Protein AF-A0A7X5SBU2-F1 (afdb_monomer_lite)

Organism: Xanthomonas perforans (NCBI:txid442694)

pLDDT: mean 97.08, std 2.96, range [79.38, 98.81]

InterPro domains:
  IPR032466 Metal-dependent hydrolase [S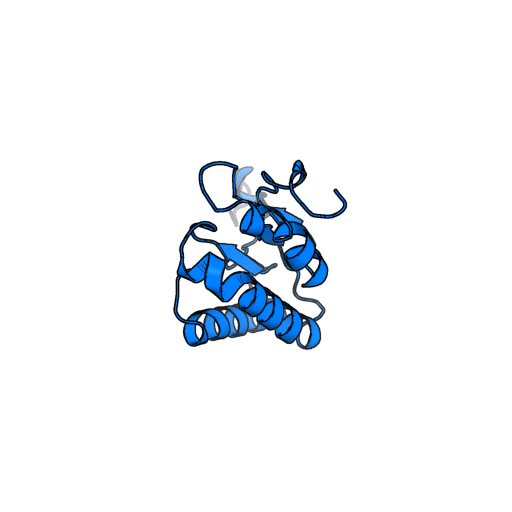SF51556] (10-126)

Structure (mmCIF, N/CA/C/O backbone):
data_AF-A0A7X5SBU2-F1
#
_entry.id   AF-A0A7X5SBU2-F1
#
loop_
_atom_site.group_PDB
_atom_site.id
_atom_site.type_symbol
_atom_site.label_atom_id
_atom_site.label_alt_id
_atom_site.label_comp_id
_atom_site.label_asym_id
_atom_site.label_entity_id
_atom_site.label_seq_id
_atom_site.pdbx_PDB_ins_code
_atom_site.Cartn_x
_atom_site.Cartn_y
_atom_site.Cartn_z
_atom_site.occupancy
_atom_site.B_iso_or_equiv
_atom_site.auth_seq_id
_atom_site.auth_comp_id
_atom_site.auth_asym_id
_atom_site.auth_atom_id
_atom_site.pdbx_PDB_model_num
ATOM 1 N N . CYS A 1 1 ? -14.188 18.122 23.750 1.00 82.81 1 CYS A N 1
ATOM 2 C CA . CYS A 1 1 ? -15.114 17.172 23.111 1.00 82.81 1 CYS A CA 1
ATOM 3 C C . CYS A 1 1 ? -15.968 16.454 24.138 1.00 82.81 1 CYS A C 1
ATOM 5 O O . CYS A 1 1 ? -17.125 16.211 23.846 1.00 82.81 1 CYS A O 1
ATOM 7 N N . ASP A 1 2 ? -15.457 16.228 25.346 1.00 86.56 2 ASP A N 1
ATOM 8 C CA . ASP A 1 2 ? -16.197 15.587 26.442 1.00 86.56 2 ASP A CA 1
ATOM 9 C C . ASP A 1 2 ? -16.944 16.612 27.318 1.00 86.56 2 ASP A C 1
ATOM 11 O O . ASP A 1 2 ? -16.780 16.668 28.531 1.00 86.56 2 ASP A O 1
ATOM 15 N N . GLN A 1 3 ? -17.709 17.496 26.677 1.00 89.62 3 GLN A N 1
ATOM 16 C CA . GLN A 1 3 ? -18.520 18.544 27.311 1.00 89.62 3 GLN A CA 1
ATOM 17 C C . GLN A 1 3 ? -19.940 18.468 26.732 1.00 89.62 3 GLN A C 1
ATOM 19 O O . GLN A 1 3 ? -20.117 17.991 25.609 1.00 89.62 3 GLN A O 1
ATOM 24 N N . SER A 1 4 ? -20.948 18.941 27.466 1.00 89.94 4 SER A N 1
ATOM 25 C CA . SER A 1 4 ? -22.351 18.899 27.023 1.00 89.94 4 SER A CA 1
ATOM 26 C C . SER A 1 4 ? -22.639 19.775 25.795 1.00 89.94 4 SER A C 1
ATOM 28 O O . SER A 1 4 ? -23.599 19.513 25.077 1.00 89.94 4 SER A O 1
ATOM 30 N N . ASP A 1 5 ? -21.795 20.770 25.519 1.00 92.88 5 ASP A N 1
ATOM 31 C CA . ASP A 1 5 ? -21.882 21.717 24.401 1.00 92.88 5 ASP A CA 1
ATOM 32 C C . ASP A 1 5 ? -20.816 21.462 23.315 1.00 92.88 5 ASP A C 1
ATOM 34 O O . ASP A 1 5 ? -20.363 22.375 22.617 1.00 92.88 5 ASP A O 1
ATOM 38 N N . ALA A 1 6 ? -20.378 20.207 23.168 1.00 93.88 6 ALA A N 1
ATOM 39 C CA . ALA A 1 6 ? -19.323 19.843 22.232 1.00 93.88 6 ALA A CA 1
ATOM 40 C C . ALA A 1 6 ? -19.597 20.345 20.800 1.00 93.88 6 ALA A C 1
ATOM 42 O O . ALA A 1 6 ? -20.645 20.091 20.204 1.00 93.88 6 ALA A O 1
ATOM 43 N N . ARG A 1 7 ? -18.600 21.022 20.214 1.00 94.62 7 ARG A N 1
ATOM 44 C CA . ARG A 1 7 ? -18.660 21.519 18.829 1.00 94.62 7 ARG A CA 1
ATOM 45 C C . ARG A 1 7 ? -18.865 20.358 17.840 1.00 94.62 7 ARG A C 1
ATOM 47 O O . ARG A 1 7 ? -18.303 19.288 18.077 1.00 94.62 7 ARG A O 1
ATOM 54 N N . PRO A 1 8 ? -19.517 20.568 16.677 1.00 93.38 8 PRO A N 1
ATOM 55 C CA . PRO A 1 8 ? -19.774 19.505 15.694 1.00 93.38 8 PRO A CA 1
ATOM 56 C C . PRO A 1 8 ? -18.533 18.698 15.278 1.00 93.38 8 PRO A C 1
ATOM 58 O O . PRO A 1 8 ? -18.609 17.487 15.091 1.00 93.38 8 PRO A O 1
ATOM 61 N N . GLY A 1 9 ? -17.358 19.336 15.220 1.00 92.31 9 GLY A N 1
ATOM 62 C CA . GLY A 1 9 ? -16.089 18.659 14.920 1.00 92.31 9 GLY A CA 1
ATOM 63 C C . GLY A 1 9 ? -15.722 17.530 15.895 1.00 92.31 9 GLY A C 1
ATOM 64 O O . GLY A 1 9 ? -15.013 16.604 15.515 1.00 92.31 9 GLY A O 1
ATOM 65 N N . CYS A 1 10 ? -16.238 17.550 17.126 1.00 93.25 10 CYS A N 1
ATOM 66 C CA . CYS A 1 10 ? -16.027 16.488 18.111 1.00 93.25 10 CYS A CA 1
ATOM 67 C C . CYS A 1 10 ? -16.760 15.180 17.780 1.00 93.25 10 CYS A C 1
ATOM 69 O O . CYS A 1 10 ? -16.413 14.145 18.342 1.00 93.25 10 CYS A O 1
ATOM 71 N N . GLN A 1 11 ? -17.742 15.210 16.873 1.00 90.69 11 GLN A N 1
ATOM 72 C CA . GLN A 1 11 ? -18.467 14.021 16.411 1.00 90.69 11 GLN A CA 1
ATOM 73 C C . GLN A 1 11 ? -17.791 13.347 15.204 1.00 90.69 11 GLN A C 1
ATOM 75 O O . GLN A 1 11 ? -18.212 12.273 14.772 1.00 90.69 11 GLN A O 1
ATOM 80 N N . VAL A 1 12 ? -16.727 13.946 14.653 1.00 94.56 12 VAL A N 1
ATOM 81 C CA . VAL A 1 12 ? -15.996 13.375 13.519 1.00 94.56 12 VAL A CA 1
ATOM 82 C C . VAL A 1 12 ? -15.256 12.118 13.964 1.00 94.56 12 VAL A C 1
ATOM 84 O O . VAL A 1 12 ? -14.335 12.142 14.784 1.00 94.56 12 VAL A O 1
ATOM 87 N N . THR A 1 13 ? -15.642 10.995 13.370 1.00 94.19 13 THR A N 1
ATOM 88 C CA . THR A 1 13 ? -14.959 9.721 13.565 1.00 94.19 13 THR A CA 1
ATOM 89 C C . THR A 1 13 ? -13.723 9.674 12.674 1.00 94.19 13 THR A C 1
ATOM 91 O O . THR A 1 13 ? -13.835 9.723 11.455 1.00 94.19 13 THR A O 1
ATOM 94 N N . TYR A 1 14 ? -12.541 9.532 13.276 1.00 94.56 14 TYR A N 1
ATOM 95 C CA . TYR A 1 14 ? -11.287 9.348 12.544 1.00 94.56 14 TYR A CA 1
ATOM 96 C C . TYR A 1 14 ? -10.601 8.035 12.917 1.00 94.56 14 TYR A C 1
ATOM 98 O O . TYR A 1 14 ? -10.743 7.523 14.037 1.00 94.56 14 TYR A O 1
ATOM 106 N N . ARG A 1 15 ? -9.852 7.491 11.961 1.00 97.50 15 ARG A N 1
ATOM 107 C CA . ARG A 1 15 ? -9.022 6.291 12.090 1.00 97.50 15 ARG A CA 1
ATOM 108 C C . ARG A 1 15 ? -7.678 6.532 11.416 1.00 97.50 15 ARG A C 1
ATOM 110 O O . ARG A 1 15 ? -7.557 7.429 10.586 1.00 97.50 15 ARG A O 1
ATOM 117 N N . TYR A 1 16 ? -6.689 5.729 11.777 1.00 97.88 16 TYR A N 1
ATOM 118 C CA . TYR A 1 16 ? -5.347 5.800 11.220 1.00 97.88 16 TYR A CA 1
ATOM 119 C C . TYR A 1 16 ? -5.067 4.612 10.310 1.00 97.88 16 TYR A C 1
ATOM 121 O O . TYR A 1 16 ? -5.519 3.491 10.554 1.00 97.88 16 TYR A O 1
ATOM 129 N N . VAL A 1 17 ? -4.273 4.875 9.279 1.00 98.25 17 VAL A N 1
ATOM 130 C CA . VAL A 1 17 ? -3.705 3.861 8.396 1.00 98.25 17 VAL A CA 1
ATOM 131 C C . VAL A 1 17 ? -2.187 3.986 8.510 1.00 98.25 17 VAL A C 1
ATOM 133 O O . VAL A 1 17 ? -1.609 4.857 7.856 1.00 98.25 17 VAL A O 1
ATOM 136 N N . PRO A 1 18 ? -1.533 3.210 9.394 1.00 97.69 18 PRO A N 1
ATOM 137 C CA . PRO A 1 18 ? -0.081 3.177 9.460 1.00 97.69 18 PRO A CA 1
ATOM 138 C C . PRO A 1 18 ? 0.528 2.821 8.104 1.00 97.69 18 PRO A C 1
ATOM 140 O O . PRO A 1 18 ? -0.017 2.005 7.354 1.00 97.69 18 PRO A O 1
ATOM 143 N N . TYR A 1 19 ? 1.664 3.438 7.802 1.00 97.00 19 TYR A N 1
ATOM 144 C CA . TYR A 1 19 ? 2.359 3.250 6.539 1.00 97.00 19 TYR A CA 1
ATOM 145 C C . TYR A 1 19 ? 3.677 2.500 6.715 1.00 97.00 19 TYR A C 1
ATOM 147 O O . TYR A 1 19 ? 4.311 2.543 7.770 1.00 97.00 19 TYR A O 1
ATOM 155 N N . VAL A 1 20 ? 4.100 1.864 5.629 1.00 98.44 20 VAL A N 1
ATOM 156 C CA . VAL A 1 20 ? 5.409 1.240 5.453 1.00 98.44 20 VAL A CA 1
ATOM 157 C C . VAL A 1 20 ? 6.158 1.990 4.353 1.00 98.44 20 VAL A C 1
ATOM 159 O O . VAL A 1 20 ? 5.564 2.347 3.338 1.00 98.44 20 VAL A O 1
ATOM 162 N N . LEU A 1 21 ? 7.450 2.253 4.540 1.00 98.81 21 LEU A N 1
ATOM 163 C CA . LEU A 1 21 ? 8.262 3.026 3.598 1.00 98.81 21 LEU A CA 1
ATOM 164 C C . LEU A 1 21 ? 8.984 2.109 2.608 1.00 98.81 21 LEU A C 1
ATOM 166 O O . LEU A 1 21 ? 9.964 1.464 2.970 1.00 98.81 21 LEU A O 1
ATOM 170 N N . ARG A 1 22 ? 8.559 2.109 1.338 1.00 98.69 22 ARG A N 1
ATOM 171 C CA . ARG A 1 22 ? 9.090 1.212 0.284 1.00 98.69 22 ARG A CA 1
ATOM 172 C C . ARG A 1 22 ? 10.501 1.525 -0.218 1.00 98.69 22 ARG A C 1
ATOM 174 O O . ARG A 1 22 ? 11.004 0.839 -1.096 1.00 98.69 22 ARG A O 1
ATOM 181 N N . VAL A 1 23 ? 11.122 2.567 0.328 1.00 98.75 23 VAL A N 1
ATOM 182 C CA . VAL A 1 23 ? 12.472 3.034 -0.033 1.00 98.75 23 VAL A CA 1
ATOM 183 C C . VAL A 1 23 ? 13.535 2.633 0.994 1.00 98.75 23 VAL A C 1
ATOM 185 O O . VAL A 1 23 ? 14.698 3.004 0.859 1.00 98.75 23 VAL A O 1
ATOM 188 N N . LEU A 1 24 ? 13.140 1.916 2.050 1.00 98.75 24 LEU A N 1
ATOM 189 C CA . LEU A 1 24 ? 14.046 1.430 3.089 1.00 98.75 24 LEU A CA 1
ATOM 190 C C . LEU A 1 24 ? 14.583 0.029 2.757 1.00 98.75 24 LEU A C 1
ATOM 192 O O . LEU A 1 24 ? 13.957 -0.700 1.989 1.00 98.75 24 LEU A O 1
ATOM 196 N N . PRO A 1 25 ? 15.696 -0.402 3.383 1.00 98.50 25 PRO A N 1
ATOM 197 C CA . PRO A 1 25 ? 16.151 -1.784 3.293 1.00 98.50 25 PRO A CA 1
ATOM 198 C C . PRO A 1 25 ? 15.057 -2.780 3.698 1.00 98.50 25 PRO A C 1
ATOM 200 O O . PRO A 1 25 ? 14.356 -2.573 4.692 1.00 98.50 25 PRO A O 1
ATOM 203 N N . GLN A 1 26 ? 14.969 -3.905 2.986 1.00 98.25 26 GLN A N 1
ATOM 204 C CA . GLN A 1 26 ? 13.943 -4.937 3.193 1.00 98.25 26 GLN A CA 1
ATOM 205 C C . GLN A 1 26 ? 13.714 -5.355 4.657 1.00 98.25 26 GLN A C 1
ATOM 207 O O . GLN A 1 26 ? 12.550 -5.479 5.040 1.00 98.25 26 GLN A O 1
ATOM 212 N N . PRO A 1 27 ? 14.741 -5.533 5.519 1.00 98.56 27 PRO A N 1
ATOM 213 C CA . PRO A 1 27 ? 14.501 -5.877 6.923 1.00 98.56 27 PRO A CA 1
ATOM 214 C C . PRO A 1 27 ? 13.722 -4.798 7.686 1.00 98.56 27 PRO A C 1
ATOM 216 O O . PRO A 1 27 ? 12.905 -5.117 8.548 1.00 98.56 27 PRO A O 1
ATOM 219 N N . MET A 1 28 ? 13.932 -3.520 7.353 1.00 98.81 28 MET A N 1
ATOM 220 C CA . MET A 1 28 ? 13.192 -2.410 7.955 1.00 98.81 28 MET A CA 1
ATOM 221 C C . MET A 1 28 ? 11.752 -2.366 7.447 1.00 98.81 28 MET A C 1
ATOM 223 O O . MET A 1 28 ? 10.836 -2.190 8.246 1.00 98.81 28 MET A O 1
ATOM 227 N N . VAL A 1 29 ? 11.548 -2.580 6.143 1.00 98.75 29 VAL A N 1
ATOM 228 C CA . VAL A 1 29 ? 10.215 -2.695 5.530 1.00 98.75 29 VAL A CA 1
ATOM 229 C C . VAL A 1 29 ? 9.422 -3.825 6.188 1.00 98.75 29 VAL A C 1
ATOM 231 O O . VAL A 1 29 ? 8.304 -3.614 6.658 1.00 98.75 29 VAL A O 1
ATOM 234 N N . PHE A 1 30 ? 10.028 -5.007 6.307 1.00 98.81 30 PHE A N 1
ATOM 235 C CA . PHE A 1 30 ? 9.423 -6.163 6.962 1.00 98.81 30 PHE A CA 1
ATOM 236 C C . PHE A 1 30 ? 9.101 -5.885 8.437 1.00 98.81 30 PHE A C 1
ATOM 238 O O . PHE A 1 30 ? 8.013 -6.217 8.903 1.00 98.81 30 PHE A O 1
ATOM 245 N N . GLY A 1 31 ? 10.013 -5.237 9.170 1.00 98.81 31 GLY A N 1
ATOM 246 C CA . GLY A 1 31 ? 9.791 -4.843 10.563 1.00 98.81 31 GLY A CA 1
ATOM 247 C C . GLY A 1 31 ? 8.629 -3.858 10.731 1.00 98.81 31 GLY A C 1
ATOM 248 O O . GLY A 1 31 ? 7.801 -4.031 11.625 1.00 98.81 31 GLY A O 1
ATOM 249 N N . GLN A 1 32 ? 8.513 -2.868 9.841 1.00 98.75 32 GLN A N 1
ATOM 250 C CA . GLN A 1 32 ? 7.380 -1.937 9.817 1.00 98.75 32 GLN A CA 1
ATOM 251 C C . GLN A 1 32 ? 6.060 -2.660 9.522 1.00 98.75 32 GLN A C 1
ATOM 253 O O . GLN A 1 32 ? 5.070 -2.417 10.211 1.00 98.75 32 GLN A O 1
ATOM 258 N N . MET A 1 33 ? 6.050 -3.589 8.557 1.00 98.69 33 MET A N 1
ATOM 259 C CA . MET A 1 33 ? 4.881 -4.429 8.286 1.00 98.69 33 MET A CA 1
ATOM 260 C C . MET A 1 33 ? 4.496 -5.260 9.513 1.00 98.69 33 MET A C 1
ATOM 262 O O . MET A 1 33 ? 3.325 -5.262 9.886 1.00 98.69 33 MET A O 1
ATOM 266 N N . ALA A 1 34 ? 5.455 -5.922 10.166 1.00 98.69 34 ALA A N 1
ATOM 267 C CA . ALA A 1 34 ? 5.200 -6.740 11.349 1.00 98.69 34 ALA A CA 1
ATOM 268 C C . ALA A 1 34 ? 4.574 -5.920 12.485 1.00 98.69 34 ALA A C 1
ATOM 270 O O . ALA A 1 34 ? 3.546 -6.315 13.037 1.00 98.69 34 ALA A O 1
ATOM 271 N N . LEU A 1 35 ? 5.163 -4.759 12.793 1.00 98.38 35 LEU A N 1
ATOM 272 C CA . LEU A 1 35 ? 4.668 -3.861 13.833 1.00 98.38 35 LEU A CA 1
ATOM 273 C C . LEU A 1 35 ? 3.248 -3.381 13.528 1.00 98.38 35 LEU A C 1
ATOM 275 O O . LEU A 1 35 ? 2.381 -3.430 14.397 1.00 98.38 35 LEU A O 1
ATOM 279 N N . ALA A 1 36 ? 3.001 -2.918 12.303 1.00 98.19 36 ALA A N 1
ATOM 280 C CA . ALA A 1 36 ? 1.713 -2.343 11.952 1.00 98.19 36 ALA A CA 1
ATOM 281 C C . ALA A 1 36 ? 0.600 -3.409 11.870 1.00 98.19 36 ALA A C 1
ATOM 283 O O . ALA A 1 36 ? -0.507 -3.142 12.336 1.00 98.19 36 ALA A O 1
ATOM 284 N N . HIS A 1 37 ? 0.884 -4.632 11.401 1.00 98.44 37 HIS A N 1
ATOM 285 C CA . HIS A 1 37 ? -0.086 -5.732 11.482 1.00 98.44 37 HIS A CA 1
ATOM 286 C C . HIS A 1 37 ? -0.398 -6.102 12.937 1.00 98.44 37 HIS A C 1
ATOM 288 O O . HIS A 1 37 ? -1.571 -6.192 13.296 1.00 98.44 37 HIS A O 1
ATOM 294 N N . ALA A 1 38 ? 0.624 -6.252 13.788 1.00 97.88 38 ALA A N 1
ATOM 295 C CA . ALA A 1 38 ? 0.433 -6.572 15.202 1.00 97.88 38 ALA A CA 1
ATOM 296 C C . ALA A 1 38 ? -0.360 -5.482 15.943 1.00 97.88 38 ALA A C 1
ATOM 298 O O . ALA A 1 38 ? -1.253 -5.800 16.724 1.00 97.88 38 ALA A O 1
ATOM 299 N N . LEU A 1 39 ? -0.087 -4.201 15.663 1.00 97.62 39 LEU A N 1
ATOM 300 C CA . LEU A 1 39 ? -0.805 -3.066 16.250 1.00 97.62 39 LEU A CA 1
ATOM 301 C C . LEU A 1 39 ? -2.299 -3.080 15.904 1.00 97.62 39 LEU A C 1
ATOM 303 O O . LEU A 1 39 ? -3.131 -2.806 16.767 1.00 97.62 39 LEU A O 1
ATOM 307 N N . ILE A 1 40 ? -2.641 -3.358 14.644 1.00 98.19 40 ILE A N 1
ATOM 308 C CA . ILE A 1 40 ? -4.041 -3.398 14.202 1.00 98.19 40 ILE A CA 1
ATOM 309 C C . ILE A 1 40 ? -4.730 -4.636 14.786 1.00 98.19 40 ILE A C 1
ATOM 311 O O . ILE A 1 40 ? -5.829 -4.526 15.325 1.00 98.19 40 ILE A O 1
ATOM 315 N N . ALA A 1 41 ? -4.067 -5.794 14.736 1.00 97.94 41 ALA A N 1
ATOM 316 C CA . ALA A 1 41 ? -4.608 -7.056 15.233 1.00 97.94 41 ALA A CA 1
ATOM 317 C C . ALA A 1 41 ? -4.822 -7.073 16.754 1.00 97.94 41 ALA A C 1
ATOM 319 O O . ALA A 1 41 ? -5.782 -7.674 17.226 1.00 97.94 41 ALA A O 1
ATOM 320 N N . ALA A 1 42 ? -3.969 -6.390 17.526 1.00 96.88 42 ALA A N 1
ATOM 321 C CA . ALA A 1 42 ? -4.137 -6.259 18.973 1.00 96.88 42 ALA A CA 1
ATOM 322 C C . ALA A 1 42 ? -5.417 -5.494 19.366 1.00 96.88 42 ALA A C 1
ATOM 324 O O . ALA A 1 42 ? -5.900 -5.639 20.489 1.00 96.88 42 ALA A O 1
ATOM 325 N N . GLY A 1 43 ? -5.978 -4.685 18.459 1.00 94.88 43 GLY A N 1
ATOM 326 C CA . GLY A 1 43 ? -7.134 -3.843 18.744 1.00 94.88 43 GLY A CA 1
ATOM 327 C C . GLY A 1 43 ? -6.826 -2.724 19.747 1.00 94.88 43 GLY A C 1
ATOM 328 O O . GLY A 1 43 ? -5.677 -2.420 20.058 1.00 94.88 43 GLY A O 1
ATOM 329 N N . GLY A 1 44 ? -7.865 -2.029 20.216 1.00 94.38 44 GLY A N 1
ATOM 330 C CA . GLY A 1 44 ? -7.742 -0.972 21.234 1.00 94.38 44 GLY A CA 1
ATOM 331 C C . GLY A 1 44 ? -7.120 0.352 20.761 1.00 94.38 44 GLY A C 1
ATOM 332 O O . GLY A 1 44 ? -7.206 1.353 21.469 1.00 94.38 44 GLY A O 1
ATOM 333 N N . SER A 1 45 ? -6.549 0.402 19.554 1.00 95.81 45 SER A N 1
ATOM 334 C CA . SER A 1 45 ? -6.089 1.635 18.909 1.00 95.81 45 SER A CA 1
ATOM 335 C C . SER A 1 45 ? -7.083 2.131 17.848 1.00 95.81 45 SER A C 1
ATOM 337 O O . SER A 1 45 ? -8.075 1.479 17.525 1.00 95.81 45 SER A O 1
ATOM 339 N N . ARG A 1 46 ? -6.819 3.311 17.272 1.00 97.25 46 ARG A N 1
ATOM 340 C CA . ARG A 1 46 ? -7.570 3.829 16.113 1.00 97.25 46 ARG A CA 1
ATOM 341 C C . ARG A 1 46 ? -6.994 3.362 14.768 1.00 97.25 46 ARG A C 1
ATOM 343 O O . ARG A 1 46 ? -7.465 3.842 13.738 1.00 97.25 46 ARG A O 1
ATOM 350 N N . ALA A 1 47 ? -5.975 2.499 14.756 1.00 97.94 47 ALA A N 1
ATOM 351 C CA . ALA A 1 47 ? -5.391 1.960 13.528 1.00 97.94 47 AL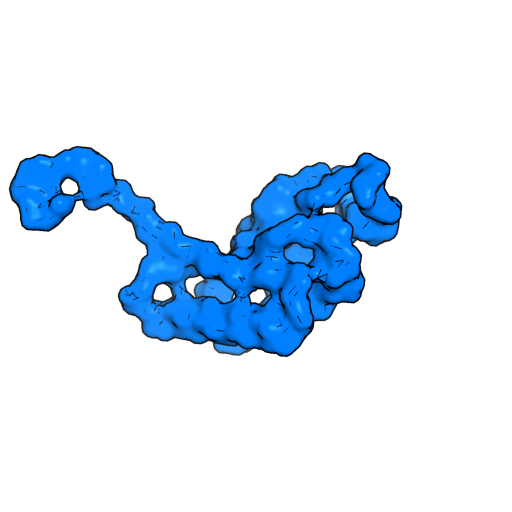A A CA 1
ATOM 352 C C . ALA A 1 47 ? -6.297 0.870 12.935 1.00 97.94 47 ALA A C 1
ATOM 354 O O . ALA A 1 47 ? -6.753 -0.004 13.665 1.00 97.94 47 ALA A O 1
ATOM 355 N N . VAL A 1 48 ? -6.580 0.935 11.629 1.00 97.69 48 VAL A N 1
ATOM 356 C CA . VAL A 1 48 ? -7.610 0.071 11.002 1.00 97.69 48 VAL A CA 1
ATOM 357 C C . VAL A 1 48 ? -7.210 -0.576 9.684 1.00 97.69 48 VAL A C 1
ATOM 359 O O . VAL A 1 48 ? -7.965 -1.392 9.171 1.00 97.69 48 VAL A O 1
ATOM 362 N N . ALA A 1 49 ? -6.087 -0.182 9.092 1.00 98.00 49 ALA A N 1
ATOM 363 C CA . ALA A 1 49 ? -5.584 -0.751 7.846 1.00 98.00 49 ALA A CA 1
ATOM 364 C C . ALA A 1 49 ? -4.096 -0.436 7.690 1.00 98.00 49 ALA A C 1
ATOM 366 O O . ALA A 1 49 ? -3.589 0.453 8.370 1.00 98.00 49 ALA A O 1
ATOM 367 N N . LEU A 1 50 ? -3.425 -1.114 6.766 1.00 97.88 50 LEU A N 1
ATOM 368 C CA . LEU A 1 50 ? -2.026 -0.866 6.419 1.00 97.88 50 LEU A CA 1
ATOM 369 C C . LEU A 1 50 ? -1.893 -0.218 5.041 1.00 97.88 50 LEU A C 1
ATOM 371 O O . LEU A 1 50 ? -2.701 -0.476 4.147 1.00 97.88 50 LEU A O 1
ATOM 375 N N . ASN A 1 51 ? -0.837 0.567 4.857 1.00 98.50 51 ASN A N 1
ATOM 376 C CA . ASN A 1 51 ? -0.467 1.156 3.574 1.00 98.50 51 ASN A CA 1
ATOM 377 C C . ASN A 1 51 ? 1.039 0.998 3.311 1.00 98.50 51 ASN A C 1
ATOM 379 O O . ASN A 1 51 ? 1.824 0.780 4.234 1.00 98.50 51 ASN A O 1
ATOM 383 N N . ILE A 1 52 ? 1.440 1.154 2.056 1.00 98.69 52 ILE A N 1
ATOM 384 C CA . ILE A 1 52 ? 2.826 1.302 1.613 1.00 98.69 52 ILE A CA 1
ATOM 385 C C . ILE A 1 52 ? 2.946 2.652 0.902 1.00 98.69 52 ILE A C 1
ATOM 387 O O . ILE A 1 52 ? 2.090 2.991 0.095 1.00 98.69 52 ILE A O 1
ATOM 391 N N . VAL A 1 53 ? 3.946 3.457 1.257 1.00 98.69 53 VAL A N 1
ATOM 392 C CA . VAL A 1 53 ? 4.106 4.850 0.79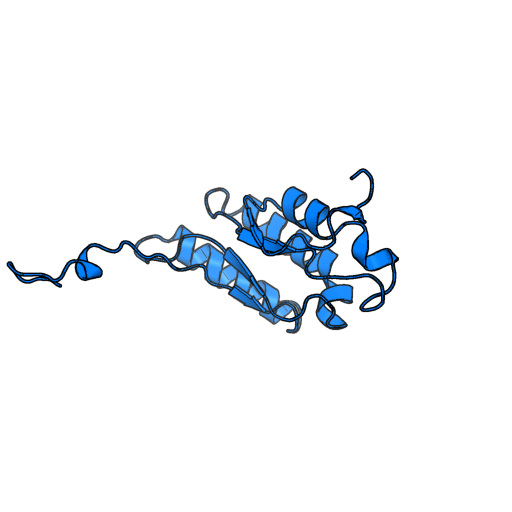3 1.00 98.69 53 VAL A CA 1
ATOM 393 C C . VAL A 1 53 ? 5.571 5.145 0.454 1.00 98.69 53 VAL A C 1
ATOM 395 O O . VAL A 1 53 ? 6.407 4.246 0.557 1.00 98.69 53 VAL A O 1
ATOM 398 N N . ALA A 1 54 ? 5.879 6.409 0.124 1.00 98.69 54 ALA A N 1
ATOM 399 C CA . ALA A 1 54 ? 7.110 6.915 -0.515 1.00 98.69 54 ALA A CA 1
ATOM 400 C C . ALA A 1 54 ? 7.077 6.753 -2.052 1.00 98.69 54 ALA A C 1
ATOM 402 O O . ALA A 1 54 ? 6.174 6.069 -2.531 1.00 98.69 54 ALA A O 1
ATOM 403 N N . PRO A 1 55 ? 7.979 7.386 -2.831 1.00 98.56 55 PRO A N 1
ATOM 404 C CA . PRO A 1 55 ? 7.908 7.362 -4.296 1.00 98.56 55 PRO A CA 1
ATOM 405 C C . PRO A 1 55 ? 7.956 5.938 -4.860 1.00 98.56 55 PRO A C 1
ATOM 407 O O . PRO A 1 55 ? 8.817 5.141 -4.477 1.00 98.56 55 PRO A O 1
ATOM 410 N N . GLU A 1 56 ? 7.002 5.607 -5.730 1.00 98.62 56 GLU A N 1
ATOM 411 C CA . GLU A 1 56 ? 6.898 4.282 -6.354 1.00 98.62 56 GLU A CA 1
ATOM 412 C C . GLU A 1 56 ? 7.968 4.055 -7.427 1.00 98.62 56 GLU A C 1
ATOM 414 O O . GLU A 1 56 ? 8.430 2.933 -7.604 1.00 98.62 56 GLU A O 1
ATOM 419 N N . ASP A 1 57 ? 8.411 5.132 -8.073 1.00 98.50 57 ASP A N 1
ATOM 420 C CA . ASP A 1 57 ? 9.462 5.192 -9.091 1.00 98.50 57 ASP A CA 1
ATOM 421 C C . ASP A 1 57 ? 10.886 5.147 -8.510 1.00 98.50 57 ASP A C 1
ATOM 423 O O . ASP A 1 57 ? 11.872 5.107 -9.248 1.00 98.50 57 ASP A O 1
ATOM 427 N N . ASN A 1 58 ? 11.026 5.128 -7.180 1.00 98.62 58 ASN A N 1
ATOM 428 C CA . ASN A 1 58 ? 12.332 5.011 -6.547 1.00 98.62 58 ASN A CA 1
ATOM 429 C C . ASN A 1 58 ? 13.021 3.682 -6.940 1.00 98.62 58 ASN A C 1
ATOM 431 O O . ASN A 1 58 ? 12.382 2.631 -6.872 1.00 98.62 58 ASN A O 1
ATOM 435 N N . PRO A 1 59 ? 14.335 3.667 -7.247 1.00 98.31 59 PRO A N 1
ATOM 436 C CA . PRO A 1 59 ? 15.027 2.447 -7.673 1.00 98.31 59 PRO A CA 1
ATOM 437 C C . PRO A 1 59 ? 14.912 1.261 -6.706 1.00 98.31 59 PRO A C 1
ATOM 439 O O . PRO A 1 59 ? 14.805 0.123 -7.156 1.00 98.31 59 PRO A O 1
ATOM 442 N N . VAL A 1 60 ? 14.904 1.506 -5.389 1.00 98.56 60 VAL A N 1
ATOM 443 C CA . VAL A 1 60 ? 14.700 0.454 -4.377 1.00 98.56 60 VAL A CA 1
ATOM 444 C C . VAL A 1 60 ? 13.264 -0.060 -4.437 1.00 98.56 60 VAL A C 1
ATOM 446 O O . VAL A 1 60 ? 13.044 -1.267 -4.454 1.00 98.56 60 VAL A O 1
ATOM 449 N N . ALA A 1 61 ? 12.293 0.851 -4.530 1.00 98.50 61 ALA A N 1
ATOM 450 C CA . ALA A 1 61 ? 10.877 0.513 -4.597 1.00 98.50 61 ALA A CA 1
ATOM 451 C C . ALA A 1 61 ? 10.551 -0.356 -5.817 1.00 98.50 61 ALA A C 1
ATOM 453 O O . ALA A 1 61 ? 9.887 -1.378 -5.659 1.00 98.50 61 ALA A O 1
ATOM 454 N N . LEU A 1 62 ? 11.067 0.014 -6.994 1.00 98.50 62 LEU A N 1
ATOM 455 C CA . LEU A 1 62 ? 10.913 -0.747 -8.237 1.00 98.50 62 LEU A CA 1
ATOM 456 C C . LEU A 1 62 ? 11.598 -2.116 -8.147 1.00 98.50 62 LEU A C 1
ATOM 458 O O . LEU A 1 62 ? 11.003 -3.136 -8.488 1.00 98.50 62 LEU A O 1
ATOM 462 N N . ALA A 1 63 ? 12.841 -2.158 -7.656 1.00 98.38 63 ALA A N 1
ATOM 463 C CA . ALA A 1 63 ? 13.599 -3.404 -7.548 1.00 98.38 63 ALA A CA 1
ATOM 464 C C . ALA A 1 63 ? 12.964 -4.406 -6.567 1.00 98.38 63 ALA A C 1
ATOM 466 O O . ALA A 1 63 ? 13.038 -5.618 -6.784 1.00 98.38 63 ALA A O 1
ATOM 467 N N . ASP A 1 64 ? 12.333 -3.908 -5.502 1.00 98.69 64 ASP A N 1
ATOM 468 C CA . ASP A 1 64 ? 11.789 -4.729 -4.424 1.00 98.69 64 ASP A CA 1
ATOM 469 C C . ASP A 1 64 ? 10.263 -4.864 -4.445 1.00 98.69 64 ASP A C 1
ATOM 471 O O . ASP A 1 64 ? 9.720 -5.569 -3.595 1.00 98.69 64 ASP A O 1
ATOM 475 N N . TYR A 1 65 ? 9.552 -4.282 -5.416 1.00 98.69 65 TYR A N 1
ATOM 476 C CA . TYR A 1 65 ? 8.084 -4.255 -5.437 1.00 98.69 65 TYR A CA 1
ATOM 477 C C . TYR A 1 65 ? 7.454 -5.645 -5.258 1.00 98.69 65 TYR A C 1
ATOM 479 O O . TYR A 1 65 ? 6.664 -5.875 -4.339 1.00 98.69 65 TYR A O 1
ATOM 487 N N . ALA A 1 66 ? 7.888 -6.619 -6.063 1.00 98.44 66 ALA A N 1
ATOM 488 C CA . ALA A 1 66 ? 7.399 -7.994 -5.976 1.00 98.44 66 ALA A CA 1
ATOM 489 C C . ALA A 1 66 ? 7.696 -8.641 -4.607 1.00 98.44 66 ALA A C 1
ATOM 491 O O . ALA A 1 66 ? 6.895 -9.429 -4.093 1.00 98.44 66 ALA A O 1
ATOM 492 N N . ARG A 1 67 ? 8.827 -8.288 -3.978 1.00 98.62 67 ARG A N 1
ATOM 493 C CA . ARG A 1 67 ? 9.179 -8.754 -2.629 1.00 98.62 67 ARG A CA 1
ATOM 494 C C . ARG A 1 67 ? 8.301 -8.091 -1.576 1.00 98.62 67 ARG A C 1
ATOM 496 O O . ARG A 1 67 ? 7.819 -8.795 -0.695 1.00 98.62 67 ARG A O 1
ATOM 503 N N . HIS A 1 68 ? 8.021 -6.794 -1.690 1.00 98.75 68 HIS A N 1
ATOM 504 C CA . HIS A 1 68 ? 7.066 -6.104 -0.821 1.00 98.75 68 HIS A CA 1
ATOM 505 C C . HIS A 1 68 ? 5.689 -6.778 -0.874 1.00 98.75 68 HIS A C 1
ATOM 507 O O . HIS A 1 68 ? 5.113 -7.072 0.172 1.00 98.75 68 HIS A O 1
ATOM 513 N N . MET A 1 69 ? 5.195 -7.117 -2.069 1.00 98.81 69 MET A N 1
ATOM 514 C CA . MET A 1 69 ? 3.919 -7.826 -2.227 1.00 98.81 69 MET A CA 1
ATOM 515 C C . MET A 1 69 ? 3.957 -9.243 -1.640 1.00 98.81 69 MET A C 1
ATOM 517 O O . MET A 1 69 ? 2.992 -9.684 -1.015 1.00 98.81 69 MET A O 1
ATOM 521 N N . ALA A 1 70 ? 5.085 -9.950 -1.751 1.00 98.81 70 ALA A N 1
ATOM 522 C CA . ALA A 1 70 ? 5.269 -11.237 -1.082 1.00 98.81 70 ALA A CA 1
ATOM 523 C C . ALA A 1 70 ? 5.250 -11.114 0.455 1.00 98.81 70 ALA A C 1
ATOM 525 O O . ALA A 1 70 ? 4.655 -11.958 1.127 1.00 98.81 70 ALA A O 1
ATOM 526 N N . MET A 1 71 ? 5.844 -10.056 1.016 1.00 98.75 71 MET A N 1
ATOM 527 C CA . MET A 1 71 ? 5.784 -9.774 2.455 1.00 98.75 71 MET A CA 1
ATOM 528 C C . MET A 1 71 ? 4.351 -9.461 2.904 1.00 98.75 71 MET A C 1
ATOM 530 O O . MET A 1 71 ? 3.904 -9.995 3.918 1.00 98.75 71 MET A O 1
ATOM 534 N N . PHE A 1 72 ? 3.594 -8.678 2.129 1.00 98.62 72 PHE A N 1
ATOM 535 C CA . PHE A 1 72 ? 2.173 -8.447 2.399 1.00 98.62 72 PHE A CA 1
ATOM 536 C C . PHE A 1 72 ? 1.369 -9.747 2.407 1.00 98.62 72 PHE A C 1
ATOM 538 O O . PHE A 1 72 ? 0.662 -9.999 3.380 1.00 98.62 72 PHE A O 1
ATOM 545 N N . ARG A 1 73 ? 1.540 -10.626 1.408 1.00 98.38 73 ARG A N 1
ATOM 546 C CA . ARG A 1 73 ? 0.893 -11.954 1.401 1.00 98.38 73 ARG A CA 1
ATOM 547 C C . ARG A 1 73 ? 1.260 -12.789 2.627 1.00 98.38 73 ARG A C 1
ATOM 549 O O . ARG A 1 73 ? 0.396 -13.431 3.222 1.00 98.38 73 ARG A O 1
ATOM 556 N N . PHE A 1 74 ? 2.531 -12.767 3.030 1.00 98.56 74 PHE A N 1
ATOM 557 C CA . PHE A 1 74 ? 3.003 -13.480 4.217 1.00 98.56 74 PHE A CA 1
ATOM 558 C C . PHE A 1 74 ? 2.286 -13.028 5.499 1.00 98.56 74 PHE A C 1
ATOM 560 O O . PHE A 1 74 ? 1.945 -13.871 6.338 1.00 98.56 74 PHE A O 1
ATOM 567 N N . PHE A 1 75 ? 2.063 -11.719 5.659 1.00 98.38 75 PHE A N 1
ATOM 568 C CA . PHE A 1 75 ? 1.347 -11.173 6.811 1.00 98.38 75 PHE A CA 1
ATOM 569 C C . PHE A 1 75 ? -0.168 -11.320 6.690 1.00 98.38 75 PHE A C 1
ATOM 571 O O . PHE A 1 75 ? -0.794 -11.636 7.696 1.00 98.38 75 PHE A O 1
ATOM 578 N N . ALA A 1 76 ? -0.749 -11.205 5.495 1.00 96.19 76 ALA A N 1
ATOM 579 C CA . ALA A 1 76 ? -2.174 -11.442 5.265 1.00 96.19 76 ALA A CA 1
ATOM 580 C C . ALA A 1 76 ? -2.589 -12.868 5.673 1.00 96.19 76 ALA A C 1
ATOM 582 O O . ALA A 1 76 ? -3.645 -13.060 6.265 1.00 96.19 76 ALA A O 1
ATOM 583 N N . ALA A 1 77 ? -1.719 -13.8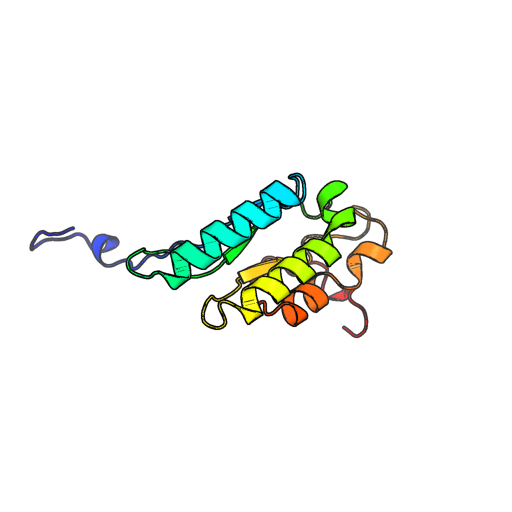63 5.461 1.00 97.12 77 ALA A N 1
ATOM 584 C CA . ALA A 1 77 ? -1.949 -15.231 5.934 1.00 97.12 77 ALA A CA 1
ATOM 585 C C . ALA A 1 77 ? -1.932 -15.373 7.473 1.00 97.12 77 ALA A C 1
ATOM 587 O O . ALA A 1 77 ? -2.525 -16.304 8.010 1.00 97.12 77 ALA A O 1
ATOM 588 N N . ARG A 1 78 ? -1.238 -14.480 8.191 1.00 97.81 78 ARG A N 1
ATOM 589 C CA . ARG A 1 78 ? -1.118 -14.492 9.666 1.00 97.81 78 ARG A CA 1
ATOM 590 C C . ARG A 1 78 ? -2.128 -13.583 10.358 1.00 97.81 78 ARG A C 1
ATOM 592 O O . ARG A 1 78 ? -2.494 -13.838 11.498 1.00 97.81 78 ARG A O 1
ATOM 599 N N . TYR A 1 79 ? -2.550 -12.534 9.667 1.00 97.88 79 TYR A N 1
ATOM 600 C CA . TYR A 1 79 ? -3.440 -11.490 10.150 1.00 97.88 79 TYR A CA 1
ATOM 601 C C . TYR A 1 79 ? -4.578 -11.275 9.136 1.00 97.88 79 TYR A C 1
ATOM 603 O O . TYR A 1 79 ? -4.671 -10.196 8.548 1.00 97.88 79 TYR A O 1
ATOM 611 N N . PRO A 1 80 ? -5.437 -12.287 8.902 1.00 96.12 80 PRO A N 1
ATOM 612 C CA . PRO A 1 80 ? -6.439 -12.255 7.828 1.00 96.12 80 PRO A CA 1
ATOM 613 C C . PRO A 1 80 ? -7.455 -11.110 7.963 1.00 96.12 80 PRO A C 1
ATOM 615 O O . PRO A 1 80 ? -8.020 -10.643 6.970 1.00 96.12 80 PRO A O 1
ATOM 618 N N . ASP A 1 81 ? -7.649 -10.616 9.187 1.00 96.38 81 ASP A N 1
ATOM 619 C CA . ASP A 1 81 ? -8.587 -9.538 9.491 1.00 96.38 81 ASP A CA 1
ATOM 620 C C . ASP A 1 81 ? -7.986 -8.134 9.346 1.00 96.38 81 ASP A C 1
ATOM 622 O O . ASP A 1 81 ? -8.731 -7.156 9.401 1.00 96.38 81 ASP A O 1
ATOM 626 N N . VAL A 1 82 ? -6.669 -8.005 9.130 1.00 98.25 82 VAL A N 1
ATOM 627 C CA . VAL A 1 82 ? -6.004 -6.706 8.940 1.00 98.25 82 VAL A CA 1
ATOM 628 C C . VAL A 1 82 ? -6.183 -6.243 7.487 1.00 98.25 82 VAL A C 1
ATOM 630 O O . VAL A 1 82 ? -5.612 -6.838 6.574 1.00 98.25 82 VAL A O 1
ATOM 633 N N . PRO A 1 83 ? -6.952 -5.170 7.223 1.00 98.25 83 PRO A N 1
ATOM 634 C CA . PRO A 1 83 ? -7.192 -4.695 5.865 1.00 98.25 83 PRO A CA 1
ATOM 635 C C . PRO A 1 83 ? -5.965 -3.997 5.268 1.00 98.25 83 PRO A C 1
ATOM 637 O O . PRO A 1 83 ? -5.272 -3.235 5.945 1.00 98.25 83 PRO A O 1
ATOM 640 N N . LEU A 1 84 ? -5.762 -4.166 3.961 1.00 98.62 84 LEU A N 1
ATOM 641 C CA . LEU A 1 84 ? -4.718 -3.485 3.195 1.00 98.62 84 LEU A CA 1
ATOM 642 C C . LEU A 1 84 ? -5.326 -2.399 2.289 1.00 98.62 84 LEU A C 1
ATOM 644 O O . LEU A 1 84 ? -6.334 -2.628 1.617 1.00 98.62 84 LEU A O 1
ATOM 648 N N . SER A 1 85 ? -4.720 -1.212 2.284 1.00 98.38 85 SER A N 1
ATOM 649 C CA . SER A 1 85 ? -5.113 -0.037 1.496 1.00 98.38 85 SER A CA 1
ATOM 650 C C . SER A 1 85 ? -3.858 0.573 0.870 1.00 98.38 85 SER A C 1
ATOM 652 O O . SER A 1 85 ? -3.380 1.599 1.346 1.00 98.38 85 SER A O 1
ATOM 654 N N . LEU A 1 86 ? -3.288 -0.113 -0.120 1.00 98.75 86 LEU A N 1
ATOM 655 C CA . LEU A 1 86 ? -1.925 0.106 -0.612 1.00 98.75 86 LEU A CA 1
ATOM 656 C C . LEU A 1 86 ? -1.871 1.197 -1.687 1.00 98.75 86 LEU A C 1
ATOM 658 O O . LEU A 1 86 ? -2.777 1.274 -2.512 1.00 98.75 86 LEU A O 1
ATOM 662 N N . HIS A 1 87 ? -0.806 2.002 -1.726 1.00 98.81 87 HIS A N 1
ATOM 663 C CA . HIS A 1 87 ? -0.461 2.717 -2.959 1.00 98.81 87 HIS A CA 1
ATOM 664 C C . HIS A 1 87 ? 0.076 1.712 -3.972 1.00 98.81 87 HIS A C 1
ATOM 666 O O . HIS A 1 87 ? 0.948 0.901 -3.642 1.00 98.81 87 HIS A O 1
ATOM 672 N N . ALA A 1 88 ? -0.450 1.780 -5.187 1.00 98.62 88 ALA A N 1
ATOM 673 C CA . ALA A 1 88 ? 0.051 1.038 -6.328 1.00 98.62 88 ALA A CA 1
ATOM 674 C C . ALA A 1 88 ? -0.325 1.779 -7.606 1.00 98.62 88 ALA A C 1
ATOM 676 O O . ALA A 1 88 ? -1.393 2.399 -7.687 1.00 98.62 88 ALA A O 1
ATOM 677 N N . GLY A 1 89 ? 0.550 1.691 -8.596 1.00 98.31 89 GLY A N 1
ATOM 678 C CA . GLY A 1 89 ? 0.306 2.296 -9.889 1.00 98.31 89 GLY A CA 1
ATOM 679 C C . GLY A 1 89 ? 0.389 3.816 -9.880 1.00 98.31 89 GLY A C 1
ATOM 680 O O . GLY A 1 89 ? -0.293 4.485 -10.652 1.00 98.31 89 GLY A O 1
ATOM 681 N N . GLU A 1 90 ? 1.196 4.398 -8.988 1.00 98.00 90 GLU A N 1
ATOM 682 C CA . GLU A 1 90 ? 1.554 5.822 -9.030 1.00 98.00 90 GLU A CA 1
ATOM 683 C C . GLU A 1 90 ? 2.738 6.054 -9.990 1.00 98.00 90 GLU A C 1
ATOM 685 O O . GLU A 1 90 ? 3.741 6.679 -9.651 1.00 98.00 90 GLU A O 1
ATOM 690 N N . LEU A 1 91 ? 2.640 5.486 -11.194 1.00 98.25 91 LEU A N 1
ATOM 691 C CA . LEU A 1 91 ? 3.663 5.534 -12.234 1.00 98.25 91 LEU A CA 1
ATOM 692 C C . LEU A 1 91 ? 3.078 6.093 -13.538 1.00 98.25 91 LEU A C 1
ATOM 694 O O . LEU A 1 91 ? 1.866 6.223 -13.704 1.00 98.25 91 LEU A O 1
ATOM 698 N N . ALA A 1 92 ? 3.955 6.466 -14.469 1.00 97.25 92 ALA A N 1
ATOM 699 C CA . ALA A 1 92 ? 3.563 7.006 -15.767 1.00 97.25 92 ALA A CA 1
ATOM 700 C C . ALA A 1 92 ? 4.615 6.724 -16.849 1.00 97.25 92 ALA A C 1
ATOM 702 O O . ALA A 1 92 ? 5.810 6.580 -16.568 1.00 97.25 92 ALA A O 1
ATOM 703 N N . LEU A 1 93 ? 4.174 6.703 -18.112 1.00 95.75 93 LEU A N 1
ATOM 704 C CA . LEU A 1 93 ? 5.072 6.679 -19.268 1.00 95.75 93 LEU A CA 1
ATOM 705 C C . LEU A 1 93 ? 6.049 7.861 -19.219 1.00 95.75 93 LEU A C 1
ATOM 707 O O . LEU A 1 93 ? 5.656 9.003 -18.995 1.00 95.75 93 LEU A O 1
ATOM 711 N N . GLY A 1 94 ? 7.330 7.574 -19.448 1.00 95.88 94 GLY A N 1
ATOM 712 C CA . GLY A 1 94 ? 8.409 8.564 -19.397 1.00 95.88 94 GLY A CA 1
ATOM 713 C C . GLY A 1 94 ? 9.015 8.776 -18.006 1.00 95.88 94 GLY A C 1
ATOM 714 O O . GLY A 1 94 ? 10.129 9.287 -17.931 1.00 95.88 94 GLY A O 1
ATOM 715 N N . LEU A 1 95 ? 8.346 8.339 -16.930 1.00 97.44 95 LEU A N 1
ATOM 716 C CA . LEU A 1 95 ? 8.909 8.337 -15.572 1.00 97.44 95 LEU A CA 1
ATOM 717 C C . LEU A 1 95 ? 9.709 7.058 -15.293 1.00 97.44 95 LEU A C 1
ATOM 719 O O . LEU A 1 95 ? 10.796 7.106 -14.724 1.00 97.44 95 LEU A O 1
ATOM 723 N N . VAL A 1 96 ? 9.181 5.915 -15.733 1.00 98.00 96 VAL A N 1
ATOM 724 C CA . VAL A 1 96 ? 9.784 4.587 -15.552 1.00 98.00 96 VAL A CA 1
ATOM 725 C C . VAL A 1 96 ? 9.838 3.814 -16.874 1.00 98.00 96 VAL A C 1
ATOM 727 O O . VAL A 1 96 ? 9.100 4.139 -17.812 1.00 98.00 96 VAL A O 1
ATOM 730 N N . PRO A 1 97 ? 10.684 2.770 -16.986 1.00 96.88 97 PRO A N 1
ATOM 731 C CA . PRO A 1 97 ? 10.634 1.857 -18.123 1.00 96.88 97 PRO A CA 1
ATOM 732 C C . PRO A 1 97 ? 9.240 1.221 -18.265 1.00 96.88 97 PRO A C 1
ATOM 734 O O . PRO A 1 97 ? 8.656 0.855 -17.243 1.00 96.88 97 PRO A O 1
ATOM 737 N N . PRO A 1 98 ? 8.735 0.979 -19.494 1.00 96.44 98 PRO A N 1
ATOM 738 C CA . PRO A 1 98 ? 7.392 0.429 -19.707 1.00 96.44 98 PRO A CA 1
ATOM 739 C C . PRO A 1 98 ? 7.106 -0.867 -18.946 1.00 96.44 98 PRO A C 1
ATOM 741 O O . PRO A 1 98 ? 5.977 -1.099 -18.541 1.00 96.44 98 PRO A O 1
ATOM 744 N N . ALA A 1 99 ? 8.128 -1.692 -18.695 1.00 96.50 99 ALA A N 1
ATOM 745 C CA . ALA A 1 99 ? 7.993 -2.928 -17.927 1.00 96.50 99 ALA A CA 1
ATOM 746 C C . ALA A 1 99 ? 7.466 -2.721 -16.492 1.00 96.50 99 ALA A C 1
ATOM 748 O O . ALA A 1 99 ? 6.853 -3.633 -15.949 1.00 96.50 99 ALA A O 1
ATOM 749 N N . GLN A 1 100 ? 7.686 -1.548 -15.890 1.00 97.75 100 GLN A N 1
ATOM 750 C CA . GLN A 1 100 ? 7.238 -1.240 -14.526 1.00 97.75 100 GLN A CA 1
ATOM 751 C C . GLN A 1 100 ? 5.750 -0.863 -14.452 1.00 97.75 100 GLN A C 1
ATOM 753 O O . GLN A 1 100 ? 5.158 -0.961 -13.389 1.00 97.75 100 GLN A O 1
ATOM 758 N N . LEU A 1 101 ? 5.128 -0.490 -15.575 1.00 98.00 101 LEU A N 1
ATOM 759 C CA . LEU A 1 101 ? 3.722 -0.058 -15.626 1.00 98.00 101 LEU A CA 1
ATOM 760 C C . LEU A 1 101 ? 2.724 -1.224 -15.702 1.00 98.00 101 LEU A C 1
ATOM 762 O O . LEU A 1 101 ? 1.521 -1.016 -15.748 1.00 98.00 101 LEU A O 1
ATOM 766 N N . ARG A 1 102 ? 3.222 -2.460 -15.800 1.00 97.88 102 ARG A N 1
ATOM 767 C CA . ARG A 1 102 ? 2.429 -3.588 -16.308 1.00 97.88 102 ARG A CA 1
ATOM 768 C C . ARG A 1 102 ? 1.669 -4.369 -15.244 1.00 97.88 102 ARG A C 1
ATOM 770 O O . ARG A 1 102 ? 0.908 -5.260 -15.603 1.00 97.88 102 ARG A O 1
ATOM 777 N N . SER A 1 103 ? 1.941 -4.159 -13.953 1.00 98.06 103 SER A N 1
ATOM 778 C CA . SER A 1 103 ? 1.447 -5.115 -12.946 1.00 98.06 103 SER A CA 1
ATOM 779 C C . SER A 1 103 ? 1.406 -4.657 -11.489 1.00 98.06 103 SER A C 1
ATOM 781 O O . SER A 1 103 ? 1.091 -5.479 -10.628 1.00 98.06 103 SER A O 1
ATOM 783 N N . HIS A 1 104 ? 1.770 -3.419 -11.151 1.00 98.44 104 HIS A N 1
ATOM 784 C CA . HIS A 1 104 ? 1.828 -3.017 -9.743 1.00 98.44 104 HIS A CA 1
ATOM 785 C C . HIS A 1 104 ? 0.450 -3.070 -9.062 1.00 98.44 104 HIS A C 1
ATOM 787 O O . HIS A 1 104 ? 0.311 -3.650 -7.983 1.00 98.44 104 HIS A O 1
ATOM 793 N N . ILE A 1 105 ? -0.597 -2.559 -9.704 1.00 98.62 105 ILE A N 1
ATOM 794 C CA . ILE A 1 105 ? -1.969 -2.609 -9.195 1.00 98.62 105 ILE A CA 1
ATOM 795 C C . ILE A 1 105 ? -2.441 -4.063 -9.082 1.00 98.62 105 ILE A C 1
ATOM 797 O O . ILE A 1 105 ? -2.904 -4.454 -8.006 1.00 98.62 105 ILE A O 1
ATOM 801 N N . ARG A 1 106 ? -2.266 -4.893 -10.122 1.00 98.25 106 ARG A N 1
ATOM 802 C CA . ARG A 1 106 ? -2.612 -6.326 -10.084 1.00 98.25 106 ARG A CA 1
ATOM 803 C C . ARG A 1 106 ? -1.914 -7.037 -8.933 1.00 98.25 106 ARG A C 1
ATOM 805 O O . ARG A 1 106 ? -2.568 -7.704 -8.136 1.00 98.25 106 ARG A O 1
ATOM 812 N N . GLN A 1 107 ? -0.602 -6.856 -8.799 1.00 98.50 107 GLN A N 1
ATOM 813 C CA . GLN A 1 107 ? 0.181 -7.485 -7.737 1.00 98.50 107 GLN A CA 1
ATOM 814 C C . GLN A 1 107 ? -0.261 -7.032 -6.337 1.00 98.50 107 GLN A C 1
ATOM 816 O O . GLN A 1 107 ? -0.237 -7.845 -5.410 1.00 98.50 107 GLN A O 1
ATOM 821 N N . ALA A 1 108 ? -0.672 -5.771 -6.166 1.00 98.56 108 ALA A N 1
ATOM 822 C CA . ALA A 1 108 ? -1.222 -5.273 -4.908 1.00 98.56 108 ALA A CA 1
ATOM 823 C C . ALA A 1 108 ? -2.582 -5.906 -4.581 1.00 98.56 108 ALA A C 1
ATOM 825 O O . ALA A 1 108 ? -2.803 -6.332 -3.443 1.00 98.56 108 ALA A O 1
ATOM 826 N N . VAL A 1 109 ? -3.475 -6.022 -5.568 1.00 98.00 109 VAL A N 1
ATOM 827 C CA . VAL A 1 109 ? -4.765 -6.718 -5.421 1.00 98.00 109 VAL A CA 1
ATOM 828 C C . VAL A 1 109 ? -4.545 -8.187 -5.058 1.00 98.00 109 VAL A C 1
ATOM 830 O O . VAL A 1 109 ? -5.098 -8.657 -4.064 1.00 98.00 109 VAL A O 1
ATOM 833 N N . ASP A 1 110 ? -3.658 -8.881 -5.772 1.00 97.88 110 ASP A N 1
ATOM 834 C CA . ASP A 1 110 ? -3.303 -10.282 -5.510 1.00 97.88 110 ASP A CA 1
ATOM 835 C C . ASP A 1 110 ? -2.609 -10.468 -4.149 1.00 97.88 110 ASP A C 1
ATOM 837 O O . ASP A 1 110 ? -2.637 -11.550 -3.558 1.00 97.88 110 ASP A O 1
ATOM 841 N N . ALA A 1 111 ? -1.983 -9.414 -3.617 1.00 98.06 111 ALA A N 1
ATOM 842 C CA . AL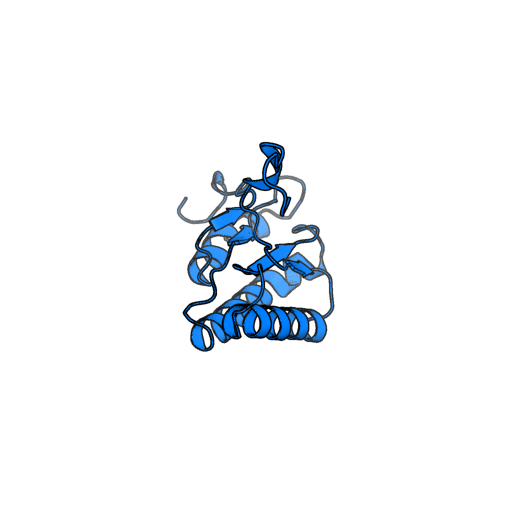A A 1 111 ? -1.439 -9.400 -2.263 1.00 98.06 111 ALA A CA 1
ATOM 843 C C . ALA A 1 111 ? -2.497 -9.189 -1.165 1.00 98.06 111 ALA A C 1
ATOM 845 O O . ALA A 1 111 ? -2.171 -9.296 0.018 1.00 98.06 111 ALA A O 1
ATOM 846 N N . GLY A 1 112 ? -3.753 -8.927 -1.537 1.00 97.44 112 GLY A N 1
ATOM 847 C CA . GLY A 1 112 ? -4.876 -8.734 -0.622 1.00 97.44 112 GLY A CA 1
ATOM 848 C C . GLY A 1 112 ? -5.264 -7.272 -0.395 1.00 97.44 112 GLY A C 1
ATOM 849 O O . GLY A 1 112 ? -5.992 -6.982 0.561 1.00 97.44 112 GLY A O 1
ATOM 850 N N . ALA A 1 113 ? -4.797 -6.334 -1.230 1.00 98.25 113 ALA A N 1
ATOM 851 C CA . ALA A 1 113 ? -5.258 -4.950 -1.178 1.00 98.25 113 ALA A CA 1
ATOM 852 C C . ALA A 1 113 ? -6.776 -4.874 -1.397 1.00 98.25 113 ALA A C 1
ATOM 854 O O . ALA A 1 113 ? -7.298 -5.296 -2.424 1.00 98.25 113 ALA A O 1
ATOM 855 N N . ARG A 1 114 ? -7.494 -4.294 -0.427 1.00 98.06 114 ARG A N 1
ATOM 856 C CA . ARG A 1 114 ? -8.940 -4.024 -0.534 1.00 98.06 114 ARG A CA 1
ATOM 857 C C . ARG A 1 114 ? -9.225 -2.655 -1.143 1.00 98.06 114 ARG A C 1
ATOM 859 O O . ARG A 1 114 ? -10.347 -2.381 -1.557 1.00 98.06 114 ARG A O 1
ATOM 866 N N . ARG A 1 115 ? -8.224 -1.774 -1.137 1.00 98.50 115 ARG A N 1
ATOM 867 C CA . ARG A 1 115 ? -8.238 -0.465 -1.788 1.00 98.50 115 ARG A CA 1
ATOM 868 C C . ARG A 1 115 ? -6.864 -0.182 -2.368 1.00 98.50 115 ARG A C 1
ATOM 870 O O . ARG A 1 115 ? -5.857 -0.529 -1.749 1.00 98.50 115 ARG A O 1
ATOM 877 N N . ILE A 1 116 ? -6.864 0.504 -3.501 1.00 98.56 116 ILE A N 1
ATOM 878 C CA . ILE A 1 116 ? -5.673 1.007 -4.172 1.00 98.56 116 ILE A CA 1
ATOM 879 C C . ILE A 1 116 ? -5.698 2.533 -4.078 1.00 98.56 116 ILE A C 1
ATOM 881 O O . ILE A 1 116 ? -6.710 3.160 -4.390 1.00 98.56 116 ILE A O 1
ATOM 885 N N . GLY A 1 117 ? -4.613 3.122 -3.585 1.00 98.25 117 GLY A N 1
ATOM 886 C CA . GLY A 1 117 ? -4.350 4.552 -3.716 1.00 98.25 117 GLY A CA 1
ATOM 887 C C . GLY A 1 117 ? -3.724 4.8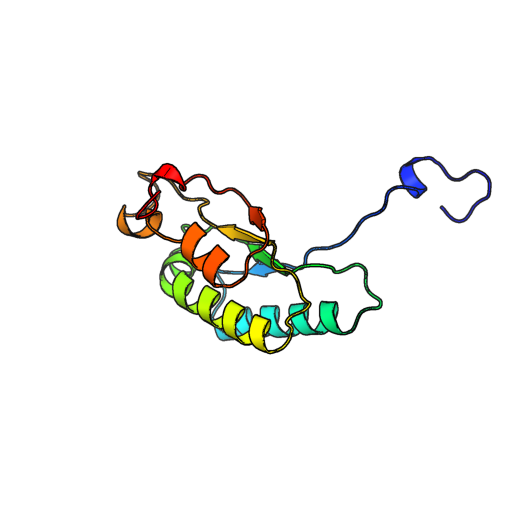34 -5.079 1.00 98.25 117 GLY A C 1
ATOM 888 O O . GLY A 1 117 ? -2.851 4.081 -5.498 1.00 98.25 117 GLY A O 1
ATOM 889 N N . HIS A 1 118 ? -4.133 5.931 -5.720 1.00 97.88 118 HIS A N 1
ATOM 890 C CA . HIS A 1 118 ? -3.741 6.334 -7.077 1.00 97.88 118 HIS A CA 1
ATOM 891 C C . HIS A 1 118 ? -4.347 5.466 -8.182 1.00 97.88 118 HIS A C 1
ATOM 893 O O . HIS A 1 118 ? -5.432 5.801 -8.656 1.00 97.88 118 HIS A O 1
ATOM 899 N N . GLY A 1 119 ? -3.668 4.392 -8.598 1.00 97.56 119 GLY A N 1
ATOM 900 C CA . GLY A 1 119 ? -4.057 3.597 -9.765 1.00 97.56 119 GLY A CA 1
ATOM 901 C C . GLY A 1 119 ? -3.956 4.358 -11.095 1.00 97.56 119 GLY A C 1
ATOM 902 O O . GLY A 1 119 ? -4.812 4.202 -11.961 1.00 97.56 119 GLY A O 1
ATOM 903 N N . VAL A 1 120 ? -2.953 5.229 -11.238 1.00 98.19 120 VAL A N 1
ATOM 904 C CA . VAL A 1 120 ? -2.758 6.091 -12.418 1.00 98.19 120 VAL A CA 1
ATOM 905 C C . VAL A 1 120 ? -2.370 5.275 -13.648 1.00 98.19 120 VAL A C 1
ATOM 907 O O . VAL A 1 120 ? -2.855 5.560 -14.743 1.00 98.19 120 VAL A O 1
ATOM 910 N N . ASP A 1 121 ? -1.523 4.260 -13.479 1.00 97.31 121 ASP A N 1
ATOM 911 C CA . ASP A 1 121 ? -1.032 3.430 -14.581 1.00 97.31 121 ASP A CA 1
ATOM 912 C C . ASP A 1 121 ? -1.932 2.235 -14.929 1.00 97.31 121 ASP A C 1
ATOM 914 O O . ASP A 1 121 ? -1.550 1.441 -15.783 1.00 97.31 121 ASP A O 1
ATOM 918 N N . LEU A 1 122 ? -3.146 2.148 -14.364 1.00 97.50 122 LEU A N 1
ATOM 919 C CA . LEU A 1 122 ? -4.102 1.069 -14.650 1.00 97.50 122 LEU A CA 1
ATOM 920 C C . LEU A 1 122 ? -4.275 0.768 -16.153 1.00 97.50 122 LEU A C 1
ATOM 922 O O . LEU A 1 122 ? -4.274 -0.408 -16.503 1.00 97.50 122 LEU A O 1
ATOM 926 N N . PRO A 1 123 ? -4.368 1.763 -17.064 1.00 97.19 123 PRO A N 1
ATOM 927 C CA . PRO A 1 123 ? -4.494 1.492 -18.500 1.00 97.19 123 PRO A CA 1
ATOM 928 C C . PRO A 1 123 ? -3.282 0.802 -19.150 1.00 97.19 123 PRO A C 1
ATOM 930 O O . PRO A 1 123 ? -3.363 0.424 -20.316 1.00 97.19 123 PRO A O 1
ATOM 933 N N . TYR A 1 124 ? -2.148 0.707 -18.452 1.00 97.50 124 TYR A N 1
ATOM 934 C CA . TYR A 1 124 ? -0.918 0.076 -18.933 1.00 97.50 124 TYR A CA 1
ATOM 935 C C . TYR A 1 124 ? -0.676 -1.311 -18.325 1.00 97.50 124 TYR A C 1
ATOM 937 O O . TYR A 1 124 ? 0.305 -1.958 -18.707 1.00 97.50 124 TYR A O 1
ATOM 945 N N . GLU A 1 125 ? -1.528 -1.765 -17.396 1.00 97.44 125 GLU A N 1
ATOM 946 C CA . GLU A 1 125 ? -1.413 -3.111 -16.846 1.00 97.44 125 GLU A CA 1
ATOM 947 C C . GLU A 1 125 ? -1.668 -4.181 -17.906 1.00 97.44 125 GLU A C 1
ATOM 949 O O . GLU A 1 125 ? -2.430 -3.998 -18.857 1.00 97.44 125 GLU A O 1
ATOM 954 N N . ASP A 1 126 ? -1.017 -5.326 -17.725 1.00 96.56 126 ASP A N 1
ATOM 955 C CA . ASP A 1 126 ? -1.323 -6.504 -18.517 1.00 96.56 126 ASP A CA 1
ATOM 956 C C . ASP A 1 126 ? -2.779 -6.925 -18.262 1.00 96.56 126 ASP A C 1
ATOM 958 O O . ASP A 1 126 ? -3.231 -7.003 -17.117 1.00 96.56 126 ASP A O 1
ATOM 962 N N . ASP A 1 127 ? -3.502 -7.204 -19.349 1.00 89.06 127 ASP A N 1
ATOM 963 C CA . ASP A 1 127 ? -4.909 -7.624 -19.339 1.00 89.06 127 ASP A CA 1
ATOM 964 C C . ASP A 1 127 ? -5.889 -6.601 -18.711 1.00 89.06 127 ASP A C 1
ATOM 966 O O . ASP A 1 127 ? -6.893 -6.994 -18.105 1.00 89.06 127 ASP A O 1
ATOM 970 N N . ALA A 1 128 ? -5.589 -5.300 -18.843 1.00 79.38 128 ALA A N 1
ATOM 971 C CA . ALA A 1 128 ? -6.457 -4.183 -18.441 1.00 79.38 128 ALA A CA 1
ATOM 972 C C . ALA A 1 128 ? -7.674 -3.962 -19.361 1.00 79.38 128 ALA A C 1
ATOM 974 O O . ALA A 1 128 ? -7.554 -4.148 -20.596 1.00 79.38 128 ALA A O 1
#

Sequence (128 aa):
CDQSDARPGCQVTYRYVPYVLRVLPQPMVFGQMALAHALIAAGGSRAVALNIVAPEDNPVALADYARHMAMFRFFAARYPDVPLSLHAGELALGLVPPAQLRSHIRQAVDAGARRIGHGVDLPYEDDA

Radius of gyration: 16.84 Å; chains: 1; bounding box: 38×37×47 Å

Foldseek 3Di:
DPDPPDDPVVVDDDADAQEAEQQDPPVSSLVSVVVLLCVCQVDPHRHQAYEYDDDCLPPSNLVCLLVSLVSLLVSCVVRVRHAYAYEFQPDDPPSHDLVSLAPRVVSNVVSRHPHYDPNPSVVSHDPD

Secondary structure (DSSP, 8-state):
--STT--GGGG----B--EEETTS-HHHHHHHHHHHHHHHHT-SSSB--BEEES-TTSHHHHHHHHHHHHHHHHHHTT-TTS-EEEEE----BTTB-GGGGSSHHHHHHHTTEEEEEE-TTGGGSTT-